Protein AF-A0A8T5LW35-F1 (afdb_monomer)

Foldseek 3Di:
DPVCVLLDDDPQLLVQLVVQQQAPQFFWWWFPPPPDDDPPDPRTDTDHNVCCVVSDPPIDTDDTNVVSSVVSSVVSSNVSSVVVVVVVVVVD

Sequence (92 aa):
MDWKEFFKPTKIKILTSIIILILFVPFINYDNGIRCIKAPCPADTTGSITSWLISSYNHNIYQIQYINLLLGIIISYLVSCLIIYLVKKKDI

Radius of gyration: 17.58 Å; Cα contacts (8 Å, |Δi|>4): 104; chains: 1; bounding box: 40×24×52 Å

Solvent-accessible surface area (backbone atoms only — not comparable to full-atom values): 5277 Å² total; per-residue (Å²): 130,63,67,68,66,59,69,50,87,42,74,66,40,52,51,48,13,51,53,44,31,37,60,68,33,55,26,36,28,28,41,80,75,76,88,68,94,62,84,88,60,93,45,78,44,76,29,16,66,47,49,52,67,71,77,40,97,81,53,52,77,80,46,71,41,60,68,45,41,55,52,27,56,52,48,22,40,52,52,22,39,50,51,55,49,54,53,58,59,71,80,106

Secon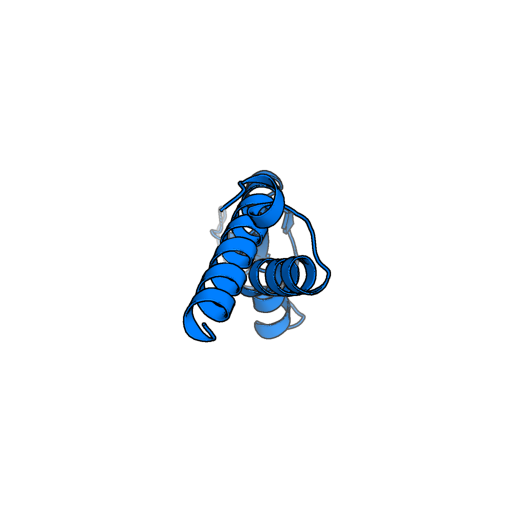dary structure (DSSP, 8-state):
--HHHHH---HHHHHHHHHHHHHH---EEEE-----SSSSP--EEEE-HHHHHHH-TTPPEEEE-HHHHHHHHHHHHHHHHHHHHHHHHHT-

Structure (mmCIF, N/CA/C/O backbone):
data_AF-A0A8T5LW35-F1
#
_entry.id   AF-A0A8T5LW35-F1
#
loop_
_atom_site.group_PDB
_atom_site.id
_atom_site.type_symbol
_atom_site.label_atom_id
_atom_site.label_alt_id
_atom_site.label_comp_id
_atom_site.label_asym_id
_atom_site.label_entity_id
_atom_site.label_seq_id
_atom_site.pdbx_PDB_ins_code
_atom_site.Cartn_x
_atom_site.Cartn_y
_atom_site.Cartn_z
_atom_site.occupancy
_atom_site.B_iso_or_equiv
_atom_site.auth_seq_id
_atom_site.auth_comp_id
_atom_site.auth_asym_id
_atom_site.auth_atom_id
_atom_site.pdbx_PDB_model_num
ATOM 1 N N . MET A 1 1 ? -17.912 10.368 18.139 1.00 61.50 1 MET A N 1
ATOM 2 C CA . MET A 1 1 ? -16.954 9.251 18.011 1.00 61.50 1 MET A CA 1
ATOM 3 C C . MET A 1 1 ? -15.581 9.790 18.339 1.00 61.50 1 MET A C 1
ATOM 5 O O . MET A 1 1 ? -15.252 10.865 17.849 1.00 61.50 1 MET A O 1
ATOM 9 N N . ASP A 1 2 ? -14.827 9.107 19.192 1.00 80.50 2 ASP A N 1
ATOM 10 C CA . ASP A 1 2 ? -13.483 9.551 19.549 1.00 80.50 2 ASP A CA 1
ATOM 11 C C . ASP A 1 2 ? -12.541 9.274 18.366 1.00 80.50 2 ASP A C 1
ATOM 13 O O . ASP A 1 2 ? -12.414 8.136 17.905 1.00 80.50 2 ASP A O 1
ATOM 17 N N . TRP A 1 3 ? -11.903 10.317 17.829 1.00 81.88 3 TRP A N 1
ATOM 18 C CA . TRP A 1 3 ? -10.964 10.211 16.703 1.00 81.88 3 TRP A CA 1
ATOM 19 C C . TRP A 1 3 ? -9.836 9.211 16.990 1.00 81.88 3 TRP A C 1
ATOM 21 O O . TRP A 1 3 ? -9.308 8.575 16.074 1.00 81.88 3 TRP A O 1
ATOM 31 N N . LYS A 1 4 ? -9.523 9.002 18.272 1.00 83.62 4 LYS A N 1
ATOM 32 C CA . LYS A 1 4 ? -8.570 7.988 18.727 1.00 83.62 4 LYS A CA 1
ATOM 33 C 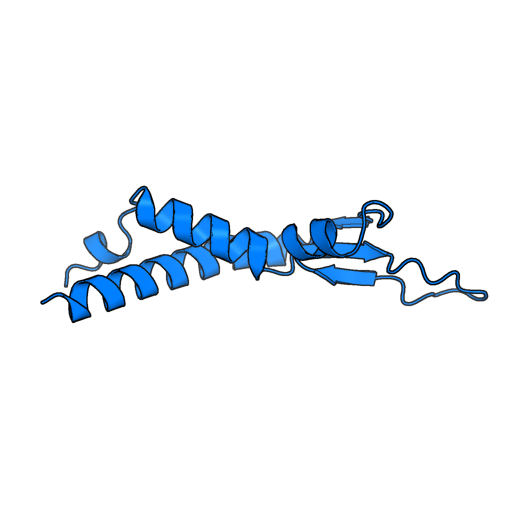C . LYS A 1 4 ? -8.989 6.571 18.336 1.00 83.62 4 LYS A C 1
ATOM 35 O O . LYS A 1 4 ? -8.141 5.786 17.923 1.00 83.62 4 LYS A O 1
ATOM 40 N N . GLU A 1 5 ? -10.276 6.233 18.404 1.00 83.88 5 GLU A N 1
ATOM 41 C CA . GLU A 1 5 ? -10.769 4.903 18.016 1.00 83.88 5 GLU A CA 1
ATOM 42 C C . GLU A 1 5 ? -10.804 4.712 16.498 1.00 83.88 5 GLU A C 1
ATOM 44 O O . GLU A 1 5 ? -10.549 3.609 15.992 1.00 83.88 5 GLU A O 1
ATOM 49 N N . PHE A 1 6 ? -11.067 5.795 15.760 1.00 87.56 6 PHE A N 1
ATOM 50 C CA . PHE A 1 6 ? -11.045 5.777 14.301 1.00 87.56 6 PHE A CA 1
ATOM 51 C C . PHE A 1 6 ? -9.660 5.403 13.773 1.00 87.56 6 PHE A C 1
ATOM 53 O O . PHE A 1 6 ? -9.543 4.488 12.958 1.00 87.56 6 PHE A O 1
ATOM 60 N N . PHE A 1 7 ? -8.608 6.031 14.297 1.00 89.50 7 PHE A N 1
ATOM 61 C CA . PHE A 1 7 ? -7.237 5.777 13.854 1.00 89.50 7 PHE A CA 1
ATOM 62 C C . PHE A 1 7 ? -6.547 4.620 14.573 1.00 89.50 7 PHE A C 1
ATOM 64 O O . PHE A 1 7 ? -5.471 4.207 14.138 1.00 89.50 7 PHE A O 1
ATOM 71 N N . LYS A 1 8 ? -7.149 4.056 15.630 1.00 91.25 8 LYS A N 1
ATOM 72 C CA . LYS A 1 8 ? -6.553 2.938 16.368 1.00 91.25 8 LYS A CA 1
ATOM 73 C C . LYS A 1 8 ? -6.288 1.752 15.429 1.00 91.25 8 LYS A C 1
ATOM 75 O O . LYS A 1 8 ? -7.251 1.241 14.831 1.00 91.25 8 LYS A O 1
ATOM 80 N N . PRO A 1 9 ? -5.029 1.287 15.327 1.00 89.62 9 PRO A N 1
ATOM 81 C CA . PRO A 1 9 ? -4.690 0.137 14.509 1.00 89.62 9 PRO A CA 1
ATOM 82 C C . PRO A 1 9 ? -5.315 -1.118 15.110 1.00 89.62 9 PRO A C 1
ATOM 84 O O . PRO A 1 9 ? -5.220 -1.393 16.305 1.00 89.62 9 PRO A O 1
ATOM 87 N N . THR A 1 10 ? -5.986 -1.887 14.261 1.00 93.81 10 THR A N 1
ATOM 88 C CA . THR A 1 10 ? -6.543 -3.199 14.605 1.00 93.81 10 THR A CA 1
ATOM 89 C C . THR A 1 10 ? -6.133 -4.185 13.524 1.00 93.81 10 THR A C 1
ATOM 91 O O . THR A 1 10 ? -5.916 -3.780 12.382 1.00 93.81 10 THR A O 1
ATOM 94 N N . LYS A 1 11 ? -6.056 -5.479 13.859 1.00 94.00 11 LYS A N 1
ATOM 95 C CA . LYS A 1 11 ? -5.665 -6.524 12.897 1.00 94.00 11 LYS A CA 1
ATOM 96 C C . LYS A 1 11 ? -6.517 -6.483 11.626 1.00 94.00 11 LYS A C 1
ATOM 98 O O . LYS A 1 11 ? -5.975 -6.576 10.535 1.00 94.00 11 LYS A O 1
ATOM 103 N N . ILE A 1 12 ? -7.826 -6.266 11.780 1.00 93.88 12 ILE A N 1
ATOM 104 C CA . ILE A 1 12 ? -8.765 -6.168 10.658 1.00 93.88 12 ILE A CA 1
ATOM 105 C C . ILE A 1 12 ? -8.403 -4.976 9.768 1.00 93.88 12 ILE A C 1
ATOM 107 O O . ILE A 1 12 ? -8.192 -5.181 8.582 1.00 93.88 12 ILE A O 1
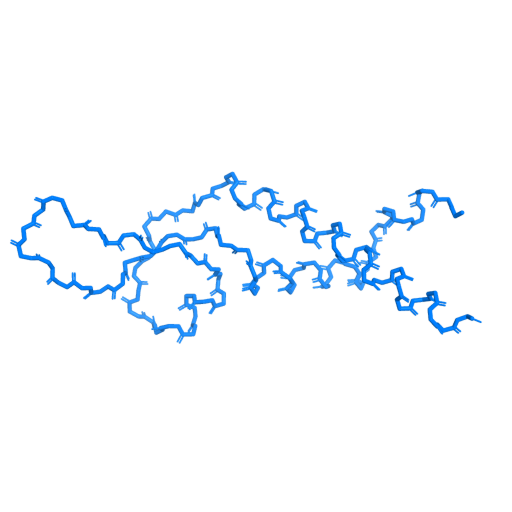ATOM 111 N N . LYS A 1 13 ? -8.237 -3.770 10.340 1.00 93.44 13 LYS A N 1
ATOM 112 C CA . LYS A 1 13 ? -7.873 -2.564 9.573 1.00 93.44 13 LYS A CA 1
ATOM 113 C C . LYS A 1 13 ? -6.532 -2.708 8.846 1.00 93.44 13 LYS A C 1
ATOM 115 O O . LYS A 1 13 ? -6.398 -2.240 7.720 1.00 93.44 13 LYS A O 1
ATOM 120 N N . ILE A 1 14 ? -5.545 -3.338 9.483 1.00 95.19 14 ILE A N 1
ATOM 121 C CA . ILE A 1 14 ? -4.227 -3.571 8.877 1.00 95.19 14 ILE A CA 1
ATOM 122 C C . ILE A 1 14 ? -4.349 -4.559 7.712 1.00 95.19 14 ILE A C 1
ATOM 124 O O . ILE A 1 14 ? -3.820 -4.312 6.630 1.00 95.19 14 ILE A O 1
ATOM 128 N N . LEU A 1 15 ? -5.084 -5.658 7.902 1.00 96.06 15 LEU A N 1
ATOM 129 C CA . LEU A 1 15 ? -5.294 -6.653 6.855 1.00 96.06 15 LEU A CA 1
ATOM 130 C C . LEU A 1 15 ? -6.021 -6.046 5.649 1.00 96.06 15 LEU A C 1
ATOM 132 O O . LEU A 1 15 ? -5.558 -6.189 4.519 1.00 96.06 15 LEU A O 1
ATOM 136 N N . THR A 1 16 ? -7.111 -5.311 5.878 1.00 94.75 16 THR A N 1
ATOM 137 C CA . THR A 1 16 ? -7.845 -4.644 4.797 1.00 94.75 16 THR A CA 1
ATOM 138 C C . THR A 1 16 ? -7.000 -3.576 4.109 1.00 94.75 16 THR A C 1
ATOM 140 O O . THR A 1 16 ? -7.067 -3.472 2.888 1.00 94.75 16 THR A O 1
ATOM 143 N N . SER A 1 17 ? -6.140 -2.838 4.826 1.00 96.62 17 SER A N 1
ATOM 144 C CA . SER A 1 17 ? -5.227 -1.884 4.178 1.00 96.62 17 SER A CA 1
ATOM 145 C C . SER A 1 17 ? -4.178 -2.570 3.305 1.00 96.62 17 SER A C 1
ATOM 147 O O . SER A 1 17 ? -3.916 -2.096 2.207 1.00 96.62 17 SER A O 1
ATOM 149 N N . ILE A 1 18 ? -3.624 -3.707 3.741 1.00 95.06 18 ILE A N 1
ATOM 150 C CA . ILE A 1 18 ? -2.655 -4.480 2.945 1.00 95.06 18 ILE A CA 1
ATOM 151 C C . ILE A 1 18 ? -3.308 -4.987 1.656 1.00 95.06 18 ILE A C 1
ATOM 153 O O . ILE A 1 18 ? -2.722 -4.860 0.584 1.00 95.06 18 ILE A O 1
ATOM 157 N N . ILE A 1 19 ? -4.536 -5.505 1.744 1.00 94.94 19 ILE A N 1
ATOM 158 C CA . ILE A 1 19 ? -5.295 -5.957 0.571 1.00 94.94 19 ILE A CA 1
ATOM 159 C C . ILE A 1 19 ? -5.523 -4.789 -0.396 1.00 94.94 19 ILE A C 1
ATOM 161 O O . ILE A 1 19 ? -5.235 -4.913 -1.584 1.00 94.94 19 ILE A O 1
ATOM 165 N N . ILE A 1 20 ? -5.975 -3.634 0.105 1.00 95.19 20 ILE A N 1
ATOM 166 C CA . ILE A 1 20 ? -6.202 -2.445 -0.730 1.00 95.19 20 ILE A CA 1
ATOM 167 C C . ILE A 1 20 ? -4.900 -1.988 -1.401 1.00 95.19 20 ILE A C 1
ATOM 169 O O . ILE A 1 20 ? -4.895 -1.703 -2.597 1.00 95.19 20 ILE A O 1
ATOM 173 N N . LEU A 1 21 ? -3.799 -1.949 -0.648 1.00 95.31 21 LEU A N 1
ATOM 174 C CA . LEU A 1 21 ? -2.478 -1.568 -1.143 1.00 95.31 21 LEU A CA 1
ATOM 175 C C . LEU A 1 21 ? -2.025 -2.480 -2.292 1.00 95.31 21 LEU A C 1
ATOM 177 O O . LEU A 1 21 ? -1.665 -1.998 -3.362 1.00 95.31 21 LEU A O 1
ATOM 181 N N . ILE A 1 22 ? -2.070 -3.795 -2.077 1.00 92.88 22 ILE A N 1
ATOM 182 C CA . ILE A 1 22 ? -1.584 -4.801 -3.029 1.00 92.88 22 ILE A CA 1
ATOM 183 C C . ILE A 1 22 ? -2.440 -4.842 -4.299 1.00 92.88 22 ILE A C 1
ATOM 185 O O . ILE A 1 22 ? -1.899 -5.053 -5.389 1.00 92.88 22 ILE A O 1
ATOM 189 N N . LEU A 1 23 ? -3.755 -4.647 -4.180 1.00 91.19 23 LEU A N 1
ATOM 190 C CA . LEU A 1 23 ? -4.675 -4.693 -5.316 1.00 91.19 23 LEU A CA 1
ATOM 191 C C . LEU A 1 23 ? -4.648 -3.397 -6.129 1.00 91.19 23 LEU A C 1
ATOM 193 O O . LEU A 1 23 ? -4.500 -3.447 -7.350 1.00 91.19 23 LEU A O 1
ATOM 197 N N . PHE A 1 24 ? -4.770 -2.247 -5.464 1.00 90.12 24 PHE A N 1
ATOM 198 C CA . PHE A 1 24 ? -5.173 -1.008 -6.131 1.00 90.12 24 PHE A CA 1
ATOM 199 C C . PHE A 1 24 ? -4.087 0.052 -6.230 1.00 90.12 24 PHE A C 1
ATOM 201 O O . PHE A 1 24 ? -4.226 0.944 -7.060 1.00 90.12 24 PHE A O 1
ATOM 208 N N . VAL A 1 25 ? -3.034 0.009 -5.410 1.00 92.75 25 VAL A N 1
ATOM 209 C CA . VAL A 1 25 ? -2.034 1.085 -5.419 1.00 92.75 25 VAL A CA 1
ATOM 210 C C . VAL A 1 25 ? -1.006 0.831 -6.524 1.00 92.75 25 VAL A C 1
ATOM 212 O O . VAL A 1 25 ? -0.287 -0.169 -6.463 1.00 92.75 25 VAL A O 1
ATOM 215 N N . PRO A 1 26 ? -0.883 1.737 -7.513 1.00 89.81 26 PRO A N 1
ATOM 216 C CA . PRO A 1 26 ? 0.094 1.609 -8.578 1.00 89.81 26 PRO A CA 1
ATOM 217 C C . PRO A 1 26 ? 1.437 2.208 -8.133 1.00 89.81 26 PRO A C 1
ATOM 219 O O . PRO A 1 26 ? 1.642 3.424 -8.1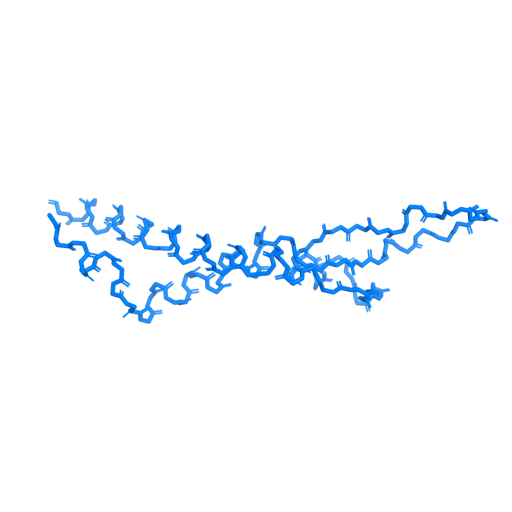64 1.00 89.81 26 PRO A O 1
ATOM 222 N N . PHE A 1 27 ? 2.357 1.355 -7.684 1.00 91.38 27 PHE A N 1
ATOM 223 C CA . PHE A 1 27 ? 3.679 1.776 -7.197 1.00 91.38 27 PHE A CA 1
ATOM 224 C C . PHE A 1 27 ? 4.850 1.033 -7.844 1.00 91.38 27 PHE A C 1
ATOM 226 O O . PHE A 1 27 ? 6.001 1.277 -7.486 1.00 91.38 27 PHE A O 1
ATOM 233 N N . ILE A 1 28 ? 4.584 0.135 -8.786 1.00 88.00 28 ILE A N 1
ATOM 234 C CA . ILE A 1 28 ? 5.603 -0.624 -9.509 1.00 88.00 28 ILE A CA 1
ATOM 235 C C . ILE A 1 28 ? 5.557 -0.194 -10.966 1.00 88.00 28 ILE A C 1
ATOM 237 O O . ILE A 1 28 ? 4.473 -0.139 -11.541 1.00 88.00 28 ILE A O 1
ATOM 241 N N . ASN A 1 29 ? 6.716 0.063 -11.565 1.00 86.38 29 ASN A N 1
ATOM 242 C CA . ASN A 1 29 ? 6.830 0.167 -13.015 1.00 86.38 29 ASN A CA 1
ATOM 243 C C . ASN A 1 29 ? 7.437 -1.115 -13.580 1.00 86.38 29 ASN A C 1
ATOM 245 O O . ASN A 1 29 ? 8.468 -1.596 -13.091 1.00 86.38 29 ASN A O 1
ATOM 249 N N . TYR A 1 30 ? 6.800 -1.635 -14.621 1.00 78.38 30 TYR A N 1
ATOM 250 C CA . TYR A 1 30 ? 7.241 -2.817 -15.343 1.00 78.38 30 TYR A CA 1
ATOM 251 C C . TYR A 1 30 ? 7.180 -2.592 -16.857 1.00 78.38 30 TYR A C 1
ATOM 253 O O . TYR A 1 30 ? 6.377 -1.788 -17.337 1.00 78.38 30 TYR A O 1
ATOM 261 N N . ASP A 1 31 ? 8.029 -3.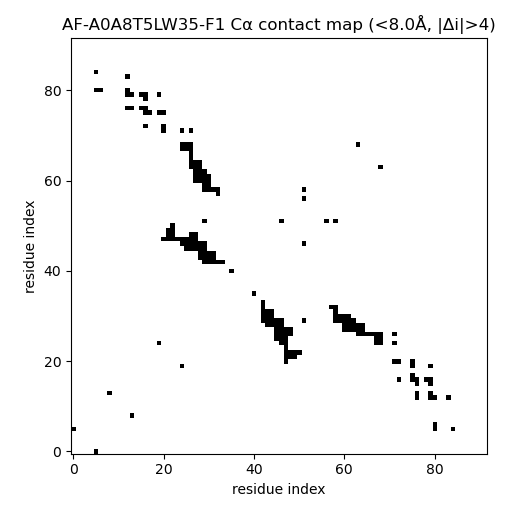315 -17.592 1.00 74.94 31 ASP A N 1
ATOM 262 C CA . ASP A 1 31 ? 8.001 -3.332 -19.060 1.00 74.94 31 ASP A CA 1
ATOM 263 C C . ASP A 1 31 ? 6.817 -4.157 -19.542 1.00 74.94 31 ASP A C 1
ATOM 265 O O . ASP A 1 31 ? 6.638 -5.292 -19.106 1.00 74.94 31 ASP A O 1
ATOM 269 N N . ASN A 1 32 ? 6.021 -3.609 -20.454 1.00 70.19 32 ASN A N 1
ATOM 270 C CA . ASN A 1 32 ? 4.903 -4.307 -21.088 1.00 70.19 32 ASN A CA 1
ATOM 271 C C . ASN A 1 32 ? 5.342 -5.367 -22.124 1.00 70.19 32 ASN A C 1
ATOM 273 O O . ASN A 1 32 ? 4.493 -6.077 -22.663 1.00 70.19 32 ASN A O 1
ATOM 277 N N . GLY A 1 33 ? 6.645 -5.511 -22.380 1.00 62.75 33 GLY A N 1
ATOM 278 C CA . GLY A 1 33 ? 7.227 -6.529 -23.254 1.00 62.75 33 GLY A CA 1
ATOM 279 C C . GLY A 1 33 ? 7.132 -6.192 -24.743 1.00 62.75 33 GLY A C 1
ATOM 280 O O . GLY A 1 33 ? 7.418 -7.046 -25.590 1.00 62.75 33 GLY A O 1
ATOM 281 N N . ILE A 1 34 ? 6.741 -4.963 -25.095 1.00 65.06 34 ILE A N 1
ATOM 282 C CA . ILE A 1 34 ? 6.672 -4.518 -26.487 1.00 65.06 34 ILE A CA 1
ATOM 283 C C . ILE A 1 34 ? 8.103 -4.274 -26.986 1.00 65.06 34 ILE A C 1
ATOM 285 O O . ILE A 1 34 ? 8.704 -3.227 -26.743 1.00 65.06 34 ILE A O 1
ATOM 289 N N . ARG A 1 35 ? 8.657 -5.250 -27.724 1.00 57.62 35 ARG A N 1
ATOM 290 C CA . ARG A 1 35 ? 9.944 -5.108 -28.428 1.00 57.62 35 ARG A CA 1
ATOM 291 C C . ARG A 1 35 ? 9.858 -3.947 -29.412 1.00 57.62 35 ARG A C 1
ATOM 293 O O . ARG A 1 35 ? 9.224 -4.035 -30.459 1.00 57.62 35 ARG A O 1
ATOM 300 N N . CYS A 1 36 ? 10.513 -2.859 -29.060 1.00 61.97 36 CYS A N 1
ATOM 301 C CA . CYS A 1 36 ? 10.418 -1.601 -29.767 1.00 61.97 36 CYS A CA 1
ATOM 302 C C . CYS A 1 36 ? 11.688 -1.377 -30.610 1.00 61.97 36 CYS A C 1
ATOM 304 O O . CYS A 1 36 ? 12.802 -1.678 -30.189 1.00 61.97 36 CYS A O 1
ATOM 306 N N . ILE A 1 37 ? 11.499 -0.927 -31.855 1.00 66.25 37 ILE A N 1
ATOM 307 C CA . ILE A 1 37 ? 12.536 -0.922 -32.908 1.00 66.25 37 ILE A CA 1
ATOM 308 C C . ILE A 1 37 ? 13.376 0.378 -32.878 1.00 66.25 37 ILE A C 1
ATOM 310 O O . ILE A 1 37 ? 14.484 0.413 -33.409 1.00 66.25 37 ILE A O 1
ATOM 314 N N . LYS A 1 38 ? 12.883 1.450 -32.235 1.00 60.44 38 LYS A N 1
ATOM 315 C CA . LYS A 1 38 ? 13.571 2.748 -32.083 1.00 60.44 38 LYS A CA 1
ATOM 316 C C . LYS A 1 38 ? 13.323 3.356 -30.697 1.00 60.44 38 LYS A C 1
ATOM 318 O O . LYS A 1 38 ? 12.176 3.482 -30.290 1.00 60.44 38 LYS A O 1
ATOM 323 N N . ALA A 1 39 ? 14.392 3.776 -30.020 1.00 54.72 39 ALA A N 1
ATOM 324 C CA . ALA A 1 39 ? 14.351 4.474 -28.732 1.00 54.72 39 ALA A CA 1
ATOM 325 C C . ALA A 1 39 ? 14.028 5.983 -28.887 1.00 54.72 39 ALA A C 1
ATOM 327 O O . ALA A 1 39 ? 14.356 6.551 -29.933 1.00 54.72 39 ALA A O 1
ATOM 328 N N . PRO A 1 40 ? 13.460 6.657 -27.862 1.00 54.03 40 PRO A N 1
ATOM 329 C CA . PRO A 1 40 ? 13.055 6.126 -26.558 1.00 54.03 40 PRO A CA 1
ATOM 330 C C . PRO A 1 40 ? 11.711 5.397 -26.645 1.00 54.03 40 PRO A C 1
ATOM 332 O O . PRO A 1 40 ? 10.736 5.910 -27.187 1.00 54.03 40 PRO A O 1
ATOM 335 N N . CYS A 1 41 ? 11.667 4.183 -26.108 1.00 59.41 41 CYS 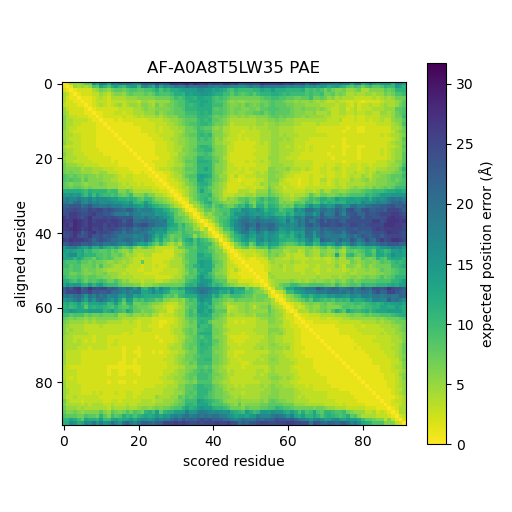A N 1
ATOM 336 C CA . CYS A 1 41 ? 10.455 3.380 -26.110 1.00 59.41 41 CYS A CA 1
ATOM 337 C C . CYS A 1 41 ? 9.615 3.716 -24.872 1.00 59.41 41 CYS A C 1
ATOM 339 O O . CYS A 1 41 ? 10.172 3.769 -23.773 1.00 59.41 41 CYS A O 1
ATOM 341 N N . PRO A 1 42 ? 8.293 3.918 -25.007 1.00 58.62 42 PRO A N 1
ATOM 342 C CA . PRO A 1 42 ? 7.394 4.050 -23.867 1.00 58.62 42 PRO A CA 1
ATOM 343 C C . PRO A 1 42 ? 7.153 2.657 -23.264 1.00 58.62 42 PRO A C 1
ATOM 345 O O . PRO A 1 42 ? 6.108 2.047 -23.474 1.00 58.62 42 PRO A O 1
ATOM 348 N N . ALA A 1 43 ? 8.169 2.110 -22.597 1.00 55.31 43 ALA A N 1
ATOM 349 C CA . ALA A 1 43 ? 8.119 0.775 -22.001 1.00 55.31 43 ALA A CA 1
ATOM 350 C C . ALA A 1 43 ? 7.514 0.778 -20.585 1.00 55.31 43 ALA A C 1
ATOM 352 O O . ALA A 1 43 ? 7.126 -0.270 -20.089 1.00 55.31 43 ALA A O 1
ATOM 353 N N . ASP A 1 44 ? 7.369 1.937 -19.942 1.00 64.44 44 ASP A N 1
ATOM 354 C CA . ASP A 1 44 ? 6.959 1.997 -18.538 1.00 64.44 44 ASP A CA 1
ATOM 355 C C . ASP A 1 44 ? 5.430 1.994 -18.390 1.00 64.44 44 ASP A C 1
ATOM 357 O O . ASP A 1 44 ? 4.763 3.001 -18.640 1.00 64.44 44 ASP A O 1
ATOM 361 N N . THR A 1 45 ? 4.870 0.871 -17.930 1.00 74.44 45 THR A N 1
ATOM 362 C CA . THR A 1 45 ? 3.498 0.823 -17.393 1.00 74.44 45 THR A CA 1
ATOM 363 C C . THR A 1 45 ? 3.558 0.784 -15.868 1.00 74.44 45 THR A C 1
ATOM 365 O O . THR A 1 45 ? 4.286 -0.024 -15.291 1.00 74.44 45 THR A O 1
ATOM 368 N N . THR A 1 46 ? 2.796 1.651 -15.195 1.00 82.12 46 THR A N 1
ATOM 369 C CA . THR A 1 46 ? 2.669 1.624 -13.730 1.00 82.12 46 THR A CA 1
ATOM 370 C C . THR A 1 46 ? 1.539 0.681 -13.314 1.00 82.12 46 THR A C 1
ATOM 372 O O . THR A 1 46 ? 0.434 0.754 -13.849 1.00 82.12 46 THR A O 1
ATOM 375 N N . GLY A 1 47 ? 1.776 -0.169 -12.316 1.00 84.81 47 GLY A N 1
ATOM 376 C CA . GLY A 1 47 ? 0.754 -1.026 -11.718 1.00 84.81 47 GLY A CA 1
ATOM 377 C C . GLY A 1 47 ? 1.052 -1.417 -10.271 1.00 84.81 47 GLY A C 1
ATOM 378 O O . GLY A 1 47 ? 1.985 -0.917 -9.639 1.00 84.81 47 GLY A O 1
ATOM 379 N N . SER A 1 48 ? 0.195 -2.271 -9.716 1.00 88.06 48 SER A N 1
ATOM 380 C CA . SER A 1 48 ? 0.306 -2.810 -8.356 1.00 88.06 48 SER A CA 1
ATOM 381 C C . SER A 1 48 ? 1.029 -4.165 -8.341 1.00 88.06 48 SER A C 1
ATOM 383 O O . SER A 1 48 ? 1.210 -4.787 -9.390 1.00 88.06 48 SER A O 1
ATOM 385 N N . ILE A 1 49 ? 1.398 -4.665 -7.152 1.00 85.62 49 ILE A N 1
ATOM 386 C CA . ILE A 1 49 ? 1.957 -6.028 -6.999 1.00 85.62 49 ILE A CA 1
ATOM 387 C C . ILE A 1 49 ? 1.029 -7.065 -7.633 1.00 85.62 49 ILE A C 1
ATOM 389 O O . ILE A 1 49 ? 1.488 -7.953 -8.347 1.00 85.62 49 ILE A O 1
ATOM 393 N N . THR A 1 50 ? -0.279 -6.945 -7.399 1.00 86.75 50 THR A N 1
ATOM 394 C CA . THR A 1 50 ? -1.247 -7.895 -7.961 1.00 86.75 50 THR A CA 1
ATOM 395 C C . THR A 1 50 ? -1.287 -7.809 -9.477 1.00 86.75 50 THR A C 1
ATOM 397 O O . THR A 1 50 ? -1.294 -8.840 -10.139 1.00 86.75 50 THR A O 1
ATOM 400 N N . SER A 1 51 ? -1.283 -6.590 -10.028 1.00 83.12 51 SER A N 1
ATOM 401 C CA . SER A 1 51 ? -1.265 -6.387 -11.479 1.00 83.12 51 SER A CA 1
ATOM 402 C C . SER A 1 51 ? -0.072 -7.090 -12.120 1.00 83.12 51 SER A C 1
ATOM 404 O O . SER A 1 51 ? -0.251 -7.762 -13.128 1.00 83.12 51 SER A O 1
ATOM 406 N N . TRP A 1 52 ? 1.112 -6.971 -11.518 1.00 83.38 52 TRP A N 1
ATOM 407 C CA . TRP A 1 52 ? 2.325 -7.630 -12.000 1.00 83.38 52 TRP A CA 1
ATOM 408 C C . TRP A 1 52 ? 2.239 -9.163 -11.908 1.00 83.38 52 TRP A C 1
ATOM 410 O O . TRP A 1 52 ? 2.594 -9.854 -12.859 1.00 83.38 52 TRP A O 1
ATOM 420 N N . LEU A 1 53 ? 1.701 -9.707 -10.808 1.00 82.88 53 LEU A N 1
ATOM 421 C CA . LEU A 1 53 ? 1.498 -11.156 -10.654 1.00 82.88 53 LEU A CA 1
ATOM 422 C C . LEU A 1 53 ? 0.508 -11.728 -11.682 1.00 82.88 53 LEU A C 1
ATOM 424 O O . LEU A 1 53 ? 0.711 -12.836 -12.175 1.00 82.88 53 LEU A O 1
ATOM 428 N N . ILE A 1 54 ? -0.562 -10.990 -11.997 1.00 83.50 54 ILE A N 1
ATOM 429 C CA . ILE A 1 54 ? -1.602 -11.429 -12.940 1.00 83.50 54 ILE A CA 1
ATOM 430 C C . ILE A 1 54 ? -1.144 -11.283 -14.397 1.00 83.50 54 ILE A C 1
ATOM 432 O O . ILE A 1 54 ? -1.468 -12.145 -15.211 1.00 83.50 54 ILE A O 1
ATOM 436 N N . SER A 1 55 ? -0.413 -10.218 -14.754 1.00 72.00 55 SER A N 1
ATOM 437 C CA . SER A 1 55 ? -0.117 -9.903 -16.161 1.00 72.00 55 SER A CA 1
ATOM 438 C C . SER A 1 55 ? 0.960 -10.780 -16.816 1.00 72.00 55 SER A C 1
ATOM 440 O O . SER A 1 55 ? 1.151 -10.665 -18.021 1.00 72.00 55 SER A O 1
ATOM 442 N N . SER A 1 56 ? 1.542 -11.737 -16.077 1.00 62.72 56 SER A N 1
ATOM 443 C CA . SER A 1 56 ? 2.488 -12.808 -16.471 1.00 62.72 56 SER A CA 1
ATOM 444 C C . SER A 1 56 ? 3.897 -12.621 -15.893 1.00 62.72 56 SER A C 1
ATOM 446 O O . SER A 1 56 ? 4.465 -11.535 -15.910 1.00 62.72 56 SER A O 1
ATOM 448 N N . TYR A 1 57 ? 4.511 -13.735 -15.479 1.00 59.84 57 TYR A N 1
ATOM 449 C CA . TYR A 1 57 ? 5.852 -13.872 -14.874 1.00 59.84 57 TYR A CA 1
ATOM 450 C C . TYR A 1 57 ? 7.052 -13.346 -15.705 1.00 59.84 57 TYR A C 1
ATOM 452 O O . TYR A 1 57 ? 8.190 -13.484 -15.267 1.00 59.84 57 TYR A O 1
ATOM 460 N N . ASN A 1 58 ? 6.829 -12.749 -16.882 1.00 61.75 58 ASN A N 1
ATOM 461 C CA . ASN A 1 58 ? 7.874 -12.258 -17.796 1.00 61.75 58 ASN A CA 1
ATOM 462 C C . ASN A 1 58 ? 8.029 -10.729 -17.814 1.00 61.75 58 ASN A C 1
ATOM 464 O O . ASN A 1 58 ? 8.791 -10.197 -18.622 1.00 61.75 58 ASN A O 1
ATOM 468 N N . HIS A 1 59 ? 7.322 -10.012 -16.943 1.00 70.19 59 HIS A N 1
ATOM 469 C CA . HIS A 1 59 ? 7.524 -8.579 -16.779 1.00 70.19 59 HIS A CA 1
ATOM 470 C C . HIS A 1 59 ? 8.700 -8.308 -15.840 1.00 70.19 59 HIS A C 1
ATOM 472 O O . HIS A 1 59 ? 8.673 -8.689 -14.667 1.00 70.19 59 HIS A O 1
ATOM 478 N N . ASN A 1 60 ? 9.714 -7.604 -16.338 1.00 72.88 60 ASN A N 1
ATOM 479 C CA . ASN A 1 60 ? 10.808 -7.128 -15.501 1.00 72.88 60 ASN A CA 1
ATOM 480 C C . ASN A 1 60 ? 10.362 -5.885 -14.727 1.00 72.88 60 ASN A C 1
ATOM 482 O O . ASN A 1 60 ? 9.766 -4.971 -15.299 1.00 72.88 60 ASN A O 1
ATOM 486 N N . ILE A 1 61 ? 10.661 -5.853 -13.428 1.00 76.31 61 ILE A N 1
ATOM 487 C CA . ILE A 1 61 ? 10.470 -4.663 -12.596 1.00 76.31 61 ILE A CA 1
ATOM 488 C C . ILE A 1 61 ? 11.662 -3.737 -12.822 1.00 76.31 61 ILE A C 1
ATOM 490 O O . ILE A 1 61 ? 12.805 -4.134 -12.603 1.00 76.31 61 ILE A O 1
ATOM 494 N N . TYR A 1 62 ? 11.386 -2.498 -13.220 1.00 74.81 62 TYR A N 1
ATOM 495 C CA . TYR A 1 62 ? 12.427 -1.496 -13.469 1.00 74.81 62 TYR A CA 1
ATOM 496 C C . TYR A 1 62 ? 12.653 -0.610 -12.255 1.00 74.81 62 TYR A C 1
ATOM 498 O O . TYR A 1 62 ? 13.787 -0.288 -11.912 1.00 74.81 62 TYR A O 1
ATOM 506 N N . GLN A 1 63 ? 11.563 -0.200 -11.607 1.00 83.94 63 GLN A N 1
ATOM 507 C CA . GLN A 1 63 ? 11.614 0.760 -10.513 1.00 83.94 63 GLN A CA 1
ATOM 508 C C . GLN A 1 63 ? 10.378 0.662 -9.618 1.00 83.94 63 GLN A C 1
ATOM 510 O O . GLN A 1 63 ? 9.2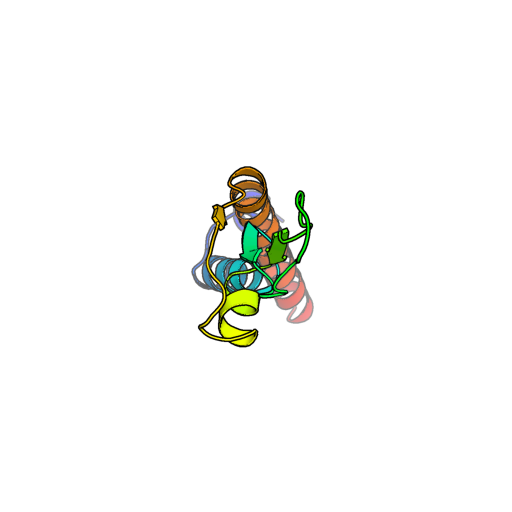69 0.364 -10.069 1.00 83.94 63 GLN A O 1
ATOM 515 N N . ILE A 1 64 ? 10.586 0.964 -8.337 1.00 85.44 64 ILE A N 1
ATOM 516 C CA . ILE A 1 64 ? 9.520 1.175 -7.360 1.00 85.44 64 ILE A CA 1
ATOM 517 C C . ILE A 1 64 ? 9.309 2.682 -7.215 1.00 85.44 64 ILE A C 1
ATOM 519 O O . ILE A 1 64 ? 10.226 3.425 -6.869 1.00 85.44 64 ILE A O 1
ATOM 523 N N . GLN A 1 65 ? 8.078 3.130 -7.439 1.00 90.38 65 GLN A N 1
ATOM 524 C CA . GLN A 1 65 ? 7.652 4.506 -7.212 1.00 90.38 65 GLN A CA 1
ATOM 525 C C . GLN A 1 65 ? 7.419 4.721 -5.712 1.00 90.38 65 GLN A C 1
ATOM 527 O O . GLN A 1 65 ? 6.293 4.635 -5.221 1.00 90.38 65 GLN A O 1
ATOM 532 N N . TYR A 1 66 ? 8.493 4.985 -4.962 1.00 88.00 66 TYR A N 1
ATOM 533 C CA . TYR A 1 66 ? 8.455 5.096 -3.495 1.00 88.00 66 TYR A CA 1
ATOM 534 C C . TYR A 1 66 ? 7.477 6.159 -2.977 1.00 88.00 66 TYR A C 1
ATOM 536 O O . TYR A 1 66 ? 6.856 5.957 -1.935 1.00 88.00 66 TYR A O 1
ATOM 544 N N . ILE A 1 67 ? 7.293 7.261 -3.713 1.00 92.19 67 ILE A N 1
ATOM 545 C CA . ILE A 1 67 ? 6.301 8.293 -3.372 1.00 92.19 67 ILE A CA 1
ATOM 546 C C . ILE A 1 67 ? 4.883 7.709 -3.454 1.00 92.19 67 ILE A C 1
ATOM 548 O O . ILE A 1 67 ? 4.107 7.849 -2.509 1.00 92.19 67 ILE A O 1
ATOM 552 N N . ASN A 1 68 ? 4.564 6.990 -4.535 1.00 90.88 68 ASN A N 1
ATOM 553 C CA . ASN A 1 68 ? 3.267 6.330 -4.699 1.00 90.88 68 ASN A CA 1
ATOM 554 C C . ASN A 1 68 ? 3.062 5.227 -3.660 1.00 90.88 68 ASN A C 1
ATOM 556 O O . ASN A 1 68 ? 1.954 5.068 -3.154 1.00 90.88 68 ASN A O 1
ATOM 560 N N . LEU A 1 69 ? 4.119 4.491 -3.308 1.00 92.75 69 LEU A N 1
ATOM 561 C CA . LEU A 1 69 ? 4.070 3.478 -2.257 1.00 92.75 69 LEU A CA 1
ATOM 562 C C . LEU A 1 69 ? 3.732 4.109 -0.900 1.00 92.75 69 LEU A C 1
ATOM 564 O O . LEU A 1 69 ? 2.819 3.644 -0.221 1.00 92.75 69 LEU A O 1
ATOM 568 N N . LEU A 1 70 ? 4.422 5.189 -0.522 1.00 95.06 70 LEU A N 1
ATOM 569 C CA . LEU A 1 70 ? 4.184 5.887 0.741 1.00 95.06 70 LEU A CA 1
ATOM 570 C C . LEU A 1 70 ? 2.763 6.462 0.809 1.00 95.06 70 LEU A C 1
ATOM 572 O O . LEU A 1 70 ? 2.039 6.209 1.775 1.00 95.06 70 LEU A O 1
ATOM 576 N N . LEU A 1 71 ? 2.342 7.189 -0.230 1.00 95.12 71 LEU A N 1
ATOM 577 C CA . LEU A 1 71 ? 0.982 7.727 -0.322 1.00 95.12 71 LEU A CA 1
ATOM 578 C C . LEU A 1 71 ? -0.059 6.604 -0.316 1.00 95.12 71 LEU A C 1
ATOM 580 O O . LEU A 1 71 ? -1.075 6.706 0.368 1.00 95.12 71 LEU A O 1
ATOM 584 N N . GLY A 1 72 ? 0.219 5.504 -1.009 1.00 94.75 72 GLY A N 1
ATOM 585 C CA . GLY A 1 72 ? -0.627 4.321 -1.046 1.00 94.75 72 GLY A CA 1
ATOM 586 C C . GLY A 1 72 ? -0.805 3.655 0.313 1.00 94.75 72 GLY A C 1
ATOM 587 O O . GLY A 1 72 ? -1.925 3.284 0.657 1.00 94.75 72 GLY A O 1
ATOM 588 N N . ILE A 1 73 ? 0.251 3.541 1.122 1.00 95.81 73 ILE A N 1
ATOM 589 C CA . ILE A 1 73 ? 0.164 3.018 2.496 1.00 95.81 73 ILE A CA 1
ATOM 590 C C . ILE A 1 73 ? -0.753 3.908 3.343 1.00 95.81 73 ILE A C 1
ATOM 592 O O . ILE A 1 73 ? -1.642 3.405 4.031 1.00 95.81 73 ILE A O 1
ATOM 596 N N . ILE A 1 74 ? -0.586 5.229 3.253 1.00 96.12 74 ILE A N 1
ATOM 597 C CA . ILE A 1 74 ? -1.404 6.181 4.016 1.00 96.12 74 ILE A CA 1
ATOM 598 C C . ILE A 1 74 ? -2.870 6.090 3.573 1.00 96.12 74 ILE A C 1
ATOM 600 O O . ILE A 1 74 ? -3.758 5.879 4.401 1.00 96.12 74 ILE A O 1
ATOM 604 N N . ILE A 1 75 ? -3.134 6.193 2.269 1.00 95.69 75 ILE A N 1
ATOM 605 C CA . ILE A 1 75 ? -4.492 6.185 1.710 1.00 95.69 75 ILE A CA 1
ATOM 606 C C . ILE A 1 75 ? -5.179 4.840 1.964 1.00 95.69 75 ILE A C 1
ATOM 608 O O . ILE A 1 75 ? -6.320 4.822 2.422 1.00 95.69 75 ILE A O 1
ATOM 612 N N . SER A 1 76 ? -4.501 3.714 1.733 1.00 96.69 76 SER A N 1
ATOM 613 C CA . SER A 1 76 ? -5.076 2.382 1.972 1.00 96.69 76 SER A CA 1
ATOM 614 C C . SER A 1 76 ? -5.469 2.175 3.436 1.00 96.69 76 SER A C 1
ATOM 616 O O . SER A 1 76 ? -6.518 1.587 3.711 1.00 96.69 76 SER A O 1
ATOM 618 N N . TYR A 1 77 ? -4.690 2.706 4.383 1.00 96.62 77 TYR A N 1
ATOM 619 C CA . TYR A 1 77 ? -5.043 2.675 5.799 1.00 96.62 77 TYR A CA 1
ATOM 620 C C . TYR A 1 77 ? -6.245 3.567 6.133 1.00 96.62 77 TYR A C 1
ATOM 622 O O . TYR A 1 77 ? -7.139 3.138 6.868 1.00 96.62 77 TYR A O 1
ATOM 630 N N . LEU A 1 78 ? -6.320 4.776 5.571 1.00 95.81 78 LEU A N 1
ATOM 631 C CA . LEU A 1 78 ? -7.468 5.673 5.756 1.00 95.81 78 LEU A CA 1
ATOM 632 C C . LEU A 1 78 ? -8.760 5.070 5.192 1.00 95.81 78 LEU A C 1
ATOM 634 O O . LEU A 1 78 ? -9.784 5.051 5.878 1.00 95.81 78 LEU A O 1
ATOM 638 N N . VAL A 1 79 ? -8.701 4.523 3.976 1.00 95.50 79 VAL A N 1
ATOM 639 C CA . VAL A 1 79 ? -9.831 3.837 3.330 1.00 95.50 79 VAL A CA 1
ATOM 640 C C . VAL A 1 79 ? -10.249 2.620 4.148 1.00 95.50 79 VAL A C 1
ATOM 642 O O . VAL A 1 79 ? -11.435 2.416 4.390 1.00 95.50 79 VAL A O 1
ATOM 645 N N . SER A 1 80 ? -9.290 1.846 4.649 1.00 96.25 80 SER A N 1
ATOM 646 C CA . SER A 1 80 ? -9.559 0.727 5.549 1.00 96.25 80 SER A CA 1
ATOM 647 C C . SER A 1 80 ? -10.285 1.162 6.833 1.00 96.25 80 SER A C 1
ATOM 649 O O . SER A 1 80 ? -11.303 0.570 7.204 1.00 96.25 80 SER A O 1
ATOM 651 N N . CYS A 1 81 ? -9.826 2.235 7.488 1.00 94.12 81 CYS A N 1
ATOM 652 C CA . CYS A 1 81 ? -10.511 2.805 8.651 1.00 94.12 81 CYS A CA 1
ATOM 653 C C . CYS A 1 81 ? -11.955 3.208 8.316 1.00 94.12 81 CYS A C 1
ATOM 655 O O . CYS A 1 81 ? -12.865 2.911 9.095 1.00 94.12 81 CYS A O 1
ATOM 657 N N . LEU A 1 82 ? -12.166 3.832 7.152 1.00 94.19 82 LEU A N 1
ATOM 658 C CA . LEU A 1 82 ? -13.483 4.252 6.675 1.00 94.19 82 LEU A CA 1
ATOM 659 C C . LEU A 1 82 ? -14.409 3.057 6.405 1.00 94.19 82 LEU A C 1
ATOM 661 O O . LEU A 1 82 ? -15.547 3.064 6.866 1.00 94.19 82 LEU A O 1
ATOM 665 N N . ILE A 1 83 ? -13.931 2.017 5.717 1.00 93.19 83 ILE A N 1
ATOM 666 C CA . ILE A 1 83 ? -14.717 0.809 5.419 1.00 93.19 83 ILE A CA 1
ATOM 667 C C . ILE A 1 83 ? -15.188 0.150 6.715 1.00 93.19 83 ILE A C 1
ATOM 669 O O . ILE A 1 83 ? -16.380 -0.095 6.885 1.00 93.19 83 ILE A O 1
ATOM 673 N N . ILE A 1 84 ? -14.275 -0.090 7.660 1.00 92.44 84 ILE A N 1
ATOM 674 C CA . ILE A 1 84 ? -14.624 -0.734 8.934 1.00 92.44 84 ILE A CA 1
ATOM 675 C C . ILE A 1 84 ? -15.587 0.128 9.752 1.00 92.4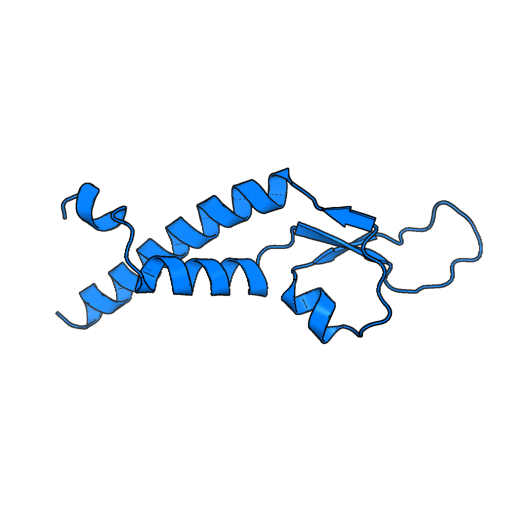4 84 ILE A C 1
ATOM 677 O O . ILE A 1 84 ? -16.472 -0.407 10.420 1.00 92.44 84 ILE A O 1
ATOM 681 N N . TYR A 1 85 ? -15.448 1.452 9.691 1.00 90.06 85 TYR A N 1
ATOM 682 C CA . TYR A 1 85 ? -16.403 2.366 10.309 1.00 90.06 85 TYR A CA 1
ATOM 683 C C . TYR A 1 85 ? -17.805 2.230 9.701 1.00 90.06 85 TYR A C 1
ATOM 685 O O . TYR A 1 85 ? -18.776 2.084 10.442 1.00 90.06 85 TYR A O 1
ATOM 693 N N . LEU A 1 86 ? -17.914 2.241 8.370 1.00 90.06 86 LEU A N 1
ATOM 694 C CA . LEU A 1 86 ? -19.198 2.129 7.676 1.00 90.06 86 LEU A CA 1
ATOM 695 C C . LEU A 1 86 ? -19.877 0.780 7.930 1.00 90.06 86 LEU A C 1
ATOM 697 O O . LEU A 1 86 ? -21.086 0.752 8.141 1.00 90.06 86 LEU A O 1
ATOM 701 N N . VAL A 1 87 ? -19.108 -0.313 7.968 1.00 89.56 87 VAL A N 1
ATOM 702 C CA . VAL A 1 87 ? -19.623 -1.649 8.307 1.00 89.56 87 VAL A CA 1
ATOM 703 C C . VAL A 1 87 ? -20.187 -1.654 9.727 1.00 89.56 87 VAL A C 1
ATOM 705 O O . VAL A 1 87 ? -21.364 -1.936 9.910 1.00 89.56 87 VAL A O 1
ATOM 708 N N . LYS A 1 88 ? -19.403 -1.218 10.720 1.00 86.00 88 LYS A N 1
ATOM 709 C CA . LYS A 1 88 ? -19.864 -1.169 12.117 1.00 86.00 88 LYS A CA 1
ATOM 710 C C . LYS A 1 88 ? -21.072 -0.263 12.32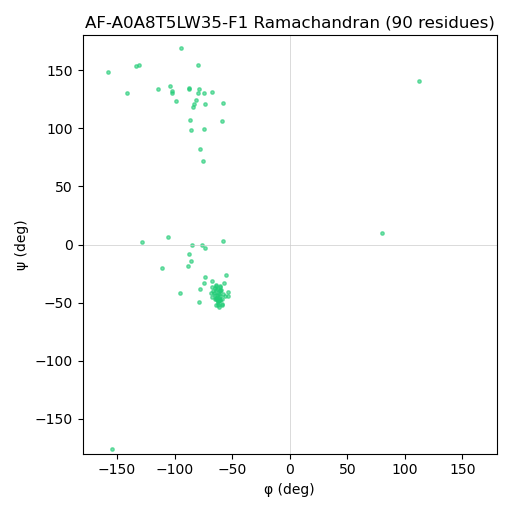6 1.00 86.00 88 LYS A C 1
ATOM 712 O O . LYS A 1 88 ? -21.903 -0.562 13.169 1.00 86.00 88 LYS A O 1
ATOM 717 N N . LYS A 1 89 ? -21.154 0.853 11.598 1.00 81.19 89 LYS A N 1
ATOM 718 C CA . LYS A 1 89 ? -22.303 1.762 11.670 1.00 81.19 89 LYS A CA 1
ATOM 719 C C . LYS A 1 89 ? -23.571 1.124 11.100 1.00 81.19 89 LYS A C 1
ATOM 721 O O . LYS A 1 89 ? -24.649 1.476 11.545 1.00 81.19 89 LYS A O 1
ATOM 726 N N . LYS A 1 90 ? -23.449 0.246 10.102 1.00 78.31 90 LYS A N 1
ATOM 727 C CA . LYS A 1 90 ? -24.589 -0.446 9.490 1.00 78.31 90 LYS A CA 1
ATOM 728 C C . LYS A 1 90 ? -25.163 -1.544 10.395 1.00 78.31 90 LYS A C 1
ATOM 730 O O . LYS A 1 90 ? -26.344 -1.844 10.283 1.00 78.31 90 LYS A O 1
ATOM 735 N N . ASP A 1 91 ? -24.332 -2.127 11.256 1.00 63.69 91 ASP A N 1
ATOM 736 C CA . ASP A 1 91 ? -24.716 -3.203 12.179 1.00 63.69 91 ASP A CA 1
ATOM 737 C C . ASP A 1 91 ? -25.340 -2.698 13.502 1.00 63.69 91 ASP A C 1
ATOM 739 O O . ASP A 1 91 ? -25.695 -3.511 14.356 1.00 63.69 91 ASP A O 1
ATOM 743 N N . ILE A 1 92 ? -25.458 -1.375 13.684 1.00 54.78 92 ILE A N 1
ATOM 744 C CA . ILE A 1 92 ? -26.085 -0.695 14.835 1.00 54.78 92 ILE A CA 1
ATOM 745 C C . ILE A 1 92 ? -27.368 -0.017 14.359 1.00 54.78 92 ILE A C 1
ATOM 747 O O . ILE A 1 92 ? -28.390 -0.148 15.067 1.00 54.78 92 ILE A O 1
#

Mean predicted aligned error: 7.43 Å

pLDDT: mean 82.87, std 12.98, range [54.03, 96.69]